Protein AF-A0A914CUS7-F1 (afdb_monomer_lite)

Organism: NCBI:txid290746

Radius of gyration: 18.34 Å; chains: 1; bounding box: 55×35×46 Å

Foldseek 3Di:
DDFAKDWDWDDDPNKIKIKIWGDDDPVDDDDPVADYKTWHIWMWIWDADPPDPPDIDIDIDTDIGRDDPDDPVVVVVVVVVVVVVVVVVVVVVVVVVVVVVVVVVVVVVVD

Sequence (111 aa):
RDFVVSRLKREINGKRYCIARSIEIPELPETKERVRGIVHLGAGRFVPHSTKENTTCIDLILCMDLKGMLPKTIVNTVMARLMEKDYEQQLRYFERVRDQKLGKEDANNGA

pLDDT: mean 90.63, std 9.61, range [45.22, 98.19]

Structure (mmCIF, N/CA/C/O backbone):
data_AF-A0A914CUS7-F1
#
_entry.id   AF-A0A914CUS7-F1
#
loop_
_atom_site.group_PDB
_atom_site.id
_atom_site.type_symbol
_atom_site.label_atom_id
_atom_site.label_alt_id
_atom_site.label_comp_id
_atom_site.label_asym_id
_atom_site.label_entity_id
_atom_site.label_seq_id
_atom_site.pdbx_PDB_ins_code
_atom_site.Cartn_x
_atom_site.Cartn_y
_atom_site.Cartn_z
_atom_site.occupancy
_atom_site.B_iso_or_equiv
_atom_site.auth_seq_id
_atom_site.auth_comp_id
_atom_site.auth_asym_id
_atom_site.auth_atom_id
_atom_site.pdbx_PDB_model_num
ATOM 1 N N . ARG A 1 1 ? 7.785 5.429 -12.243 1.00 88.56 1 ARG A N 1
ATOM 2 C CA . ARG A 1 1 ? 7.243 4.056 -12.285 1.00 88.56 1 ARG A CA 1
ATOM 3 C C . ARG A 1 1 ? 5.754 4.172 -12.518 1.00 88.56 1 ARG A C 1
ATOM 5 O O . ARG A 1 1 ? 5.162 5.107 -11.985 1.00 88.56 1 ARG A O 1
ATOM 12 N N . ASP A 1 2 ? 5.182 3.289 -13.313 1.00 93.44 2 ASP A N 1
ATOM 13 C CA . ASP A 1 2 ? 3.745 3.039 -13.367 1.00 93.44 2 ASP A CA 1
ATOM 14 C C . ASP A 1 2 ? 3.461 1.621 -12.848 1.00 93.44 2 ASP A C 1
ATOM 16 O O . ASP A 1 2 ? 4.366 0.794 -12.722 1.00 93.44 2 ASP A O 1
ATOM 20 N N . PHE A 1 3 ? 2.211 1.367 -12.474 1.00 94.88 3 PHE A N 1
ATOM 21 C CA . PHE A 1 3 ? 1.763 0.074 -11.973 1.00 94.88 3 PHE A CA 1
ATOM 22 C C . PHE A 1 3 ? 0.384 -0.207 -12.546 1.00 94.88 3 PHE A C 1
ATOM 24 O O . PHE A 1 3 ? -0.488 0.660 -12.522 1.00 94.88 3 PHE A O 1
ATOM 31 N N . VAL A 1 4 ? 0.177 -1.439 -12.991 1.00 96.75 4 VAL A N 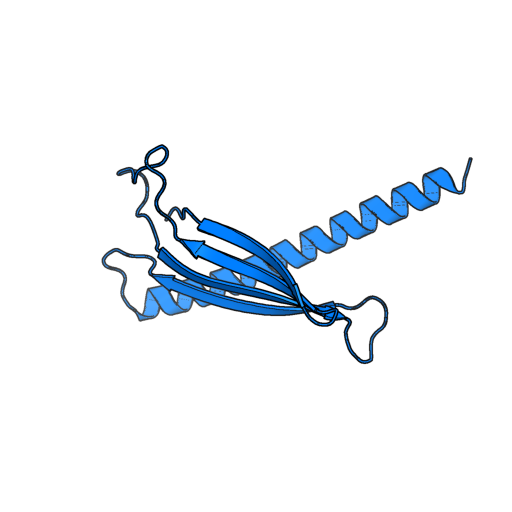1
ATOM 32 C CA . VAL A 1 4 ? -1.135 -1.945 -13.384 1.00 96.75 4 VAL A CA 1
ATOM 33 C C . VAL A 1 4 ? -1.494 -3.038 -12.401 1.00 96.75 4 VAL A C 1
ATOM 35 O O . VAL A 1 4 ? -0.747 -4.004 -12.249 1.00 96.75 4 VAL A O 1
ATOM 38 N N . VAL A 1 5 ? -2.578 -2.833 -11.653 1.00 97.19 5 VAL A N 1
ATOM 39 C CA . VAL A 1 5 ? -2.970 -3.705 -10.544 1.00 97.19 5 VAL A CA 1
ATOM 40 C C . VAL A 1 5 ? -4.457 -4.010 -10.594 1.00 97.19 5 VAL A C 1
ATOM 42 O O . VAL A 1 5 ? -5.276 -3.114 -10.789 1.00 97.19 5 VAL A O 1
ATOM 45 N N . SER A 1 6 ? -4.805 -5.267 -10.339 1.00 97.44 6 SER A N 1
ATOM 46 C CA . SER A 1 6 ? -6.165 -5.631 -9.955 1.00 97.44 6 SER A CA 1
ATOM 47 C C . SER A 1 6 ? -6.324 -5.446 -8.454 1.00 97.44 6 SER A C 1
ATOM 49 O O . SER A 1 6 ? -5.365 -5.633 -7.697 1.00 97.44 6 SER A O 1
ATOM 51 N N . ARG A 1 7 ? -7.531 -5.083 -8.015 1.00 97.19 7 ARG A N 1
ATOM 52 C CA . ARG A 1 7 ? -7.879 -4.968 -6.598 1.00 97.19 7 ARG A CA 1
ATOM 53 C C . ARG A 1 7 ? -9.125 -5.783 -6.295 1.00 97.19 7 ARG A C 1
ATOM 55 O O . ARG A 1 7 ? -10.146 -5.625 -6.955 1.00 97.19 7 ARG A O 1
ATOM 62 N N . LEU A 1 8 ? -9.061 -6.584 -5.241 1.00 97.50 8 LEU A N 1
ATOM 63 C CA . LEU A 1 8 ? -10.192 -7.302 -4.675 1.00 97.50 8 LEU A CA 1
ATOM 64 C C . LEU A 1 8 ? -10.544 -6.686 -3.324 1.00 97.50 8 LEU A C 1
ATOM 66 O O . LEU A 1 8 ? -9.720 -6.667 -2.410 1.00 97.50 8 LEU A O 1
ATOM 70 N N . LYS A 1 9 ? -11.785 -6.224 -3.186 1.00 97.50 9 LYS A N 1
ATOM 71 C CA . LYS A 1 9 ? -12.351 -5.834 -1.893 1.00 97.50 9 LYS A CA 1
ATOM 72 C C . LYS A 1 9 ? -13.196 -6.983 -1.370 1.00 97.50 9 LYS A C 1
ATOM 74 O O . LYS A 1 9 ? -14.023 -7.512 -2.108 1.00 97.50 9 LYS A O 1
ATOM 79 N N . ARG A 1 10 ? -12.992 -7.375 -0.118 1.00 96.56 10 ARG A N 1
ATOM 80 C CA . ARG A 1 10 ? -13.742 -8.475 0.494 1.00 96.56 10 ARG A CA 1
ATOM 81 C C . ARG A 1 10 ? -13.955 -8.231 1.976 1.00 96.56 10 ARG A C 1
ATOM 83 O O . ARG A 1 10 ? -13.077 -7.696 2.645 1.00 96.56 10 ARG A O 1
ATOM 90 N N . GLU A 1 11 ? -15.100 -8.658 2.485 1.00 96.62 11 GLU A N 1
ATOM 91 C CA . GLU A 1 11 ? -15.361 -8.730 3.918 1.00 96.62 11 GLU A CA 1
ATOM 92 C C . GLU A 1 11 ? -15.276 -10.189 4.381 1.00 96.62 11 GLU A C 1
ATOM 94 O O . GLU A 1 11 ? -15.793 -11.088 3.716 1.00 96.62 11 GLU A O 1
ATOM 99 N N . ILE A 1 12 ? -14.560 -10.435 5.478 1.00 95.06 12 ILE A N 1
ATOM 100 C CA . ILE A 1 12 ? -14.380 -11.761 6.078 1.00 95.06 12 ILE A CA 1
ATOM 101 C C . ILE A 1 12 ? -14.508 -11.596 7.591 1.00 95.06 12 ILE A C 1
ATOM 103 O O . ILE A 1 12 ? -13.718 -10.872 8.196 1.00 95.06 12 ILE A O 1
ATOM 107 N N . ASN A 1 13 ? -15.490 -12.262 8.205 1.00 93.62 13 ASN A N 1
ATOM 108 C CA . ASN A 1 13 ? -15.748 -12.209 9.651 1.00 93.62 13 ASN A CA 1
ATOM 109 C C . ASN A 1 13 ? -15.855 -10.765 10.192 1.00 93.62 13 ASN A C 1
ATOM 111 O O . ASN A 1 13 ? -15.212 -10.423 11.183 1.00 93.62 13 ASN A O 1
ATOM 115 N N . GLY A 1 14 ? -16.587 -9.894 9.485 1.00 89.62 14 GLY A N 1
ATOM 116 C CA . GLY A 1 14 ? -16.763 -8.478 9.844 1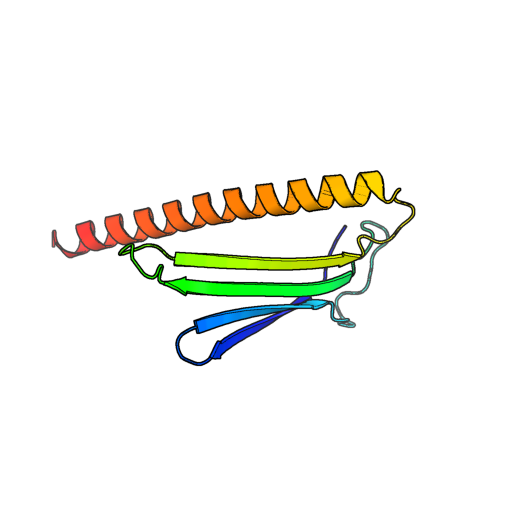.00 89.62 14 GLY A CA 1
ATOM 117 C C . GLY A 1 14 ? -15.523 -7.595 9.651 1.00 89.62 14 GLY A C 1
ATOM 118 O O . GLY A 1 14 ? -15.543 -6.414 9.992 1.00 89.62 14 GLY A O 1
ATOM 119 N N . LYS A 1 15 ? -14.427 -8.138 9.106 1.00 93.25 15 LYS A N 1
ATOM 120 C CA . LYS A 1 15 ? -13.199 -7.396 8.791 1.00 93.25 15 LYS A CA 1
ATOM 121 C C . LYS A 1 15 ? -13.138 -7.125 7.299 1.00 93.25 15 LYS A C 1
ATOM 123 O O . LYS A 1 15 ? -13.368 -8.029 6.493 1.00 93.25 15 LYS A O 1
ATOM 128 N N . ARG A 1 16 ? -12.791 -5.897 6.919 1.00 96.94 16 ARG A N 1
ATOM 129 C CA . ARG A 1 16 ? -12.714 -5.501 5.510 1.00 96.94 16 ARG A CA 1
ATOM 130 C C . ARG A 1 16 ? -11.282 -5.566 5.016 1.00 96.94 16 ARG A C 1
ATOM 132 O O . ARG A 1 16 ? -10.359 -5.100 5.678 1.00 96.94 16 ARG A O 1
ATOM 139 N N . TYR A 1 17 ? -11.117 -6.122 3.828 1.00 97.31 17 TYR A N 1
ATOM 140 C CA . TYR A 1 17 ? -9.839 -6.315 3.171 1.00 97.31 17 TYR A CA 1
ATOM 141 C C . TYR A 1 17 ? -9.870 -5.680 1.786 1.00 97.31 17 TYR A C 1
ATOM 143 O O . TYR A 1 17 ? -10.868 -5.766 1.069 1.00 97.31 17 TYR A O 1
ATOM 151 N N . CYS A 1 18 ? -8.753 -5.080 1.396 1.00 97.19 18 CYS A N 1
ATOM 152 C CA . CYS A 1 18 ? -8.468 -4.672 0.029 1.00 97.19 18 CYS A CA 1
ATOM 153 C C . CYS A 1 18 ? -7.130 -5.290 -0.359 1.00 97.19 18 CYS A C 1
ATOM 155 O O . CYS A 1 18 ? -6.102 -4.908 0.191 1.00 97.19 18 CYS A O 1
ATOM 157 N N . ILE A 1 19 ? -7.140 -6.261 -1.263 1.00 97.56 19 ILE A N 1
ATOM 158 C CA . ILE A 1 19 ? -5.935 -6.941 -1.740 1.00 97.56 19 ILE A CA 1
ATOM 159 C C . ILE A 1 19 ? -5.661 -6.482 -3.164 1.00 97.56 19 ILE A C 1
ATOM 161 O O . ILE A 1 19 ? -6.589 -6.336 -3.954 1.00 97.56 19 ILE A O 1
ATOM 165 N N . ALA A 1 20 ? -4.400 -6.259 -3.495 1.00 97.69 20 ALA A N 1
ATOM 166 C CA . ALA A 1 20 ? -3.950 -5.813 -4.796 1.00 97.69 20 ALA A CA 1
ATOM 167 C C . ALA A 1 20 ? -2.778 -6.665 -5.282 1.00 97.69 20 ALA A C 1
ATOM 169 O O . ALA A 1 20 ? -1.902 -7.044 -4.503 1.00 97.69 20 ALA A O 1
ATOM 170 N N . ARG A 1 21 ? -2.743 -6.929 -6.585 1.00 98.19 21 ARG A N 1
ATOM 171 C CA . ARG A 1 21 ? -1.613 -7.579 -7.253 1.00 98.19 21 ARG A CA 1
ATOM 172 C C . ARG A 1 21 ? -1.494 -7.048 -8.670 1.00 98.19 21 ARG A C 1
ATOM 174 O O . ARG A 1 21 ? -2.507 -6.721 -9.292 1.00 98.19 21 ARG A O 1
ATOM 181 N N . SER A 1 22 ? -0.268 -6.962 -9.171 1.00 98.06 22 SER A N 1
ATOM 182 C CA . SER A 1 22 ? -0.043 -6.622 -10.567 1.00 98.06 22 SER A CA 1
ATOM 183 C C . SER A 1 22 ? -0.638 -7.660 -11.503 1.00 98.06 22 SER A C 1
ATOM 185 O O . SER A 1 22 ? -0.546 -8.863 -11.256 1.00 98.06 22 SER A O 1
ATOM 187 N N . ILE A 1 23 ? -1.252 -7.156 -12.565 1.00 97.25 23 ILE A N 1
ATOM 188 C CA . ILE A 1 23 ? -1.798 -7.947 -13.661 1.00 97.25 23 ILE A CA 1
ATOM 189 C C . ILE A 1 23 ? -1.282 -7.380 -14.977 1.00 97.25 23 ILE A C 1
ATOM 191 O O . ILE A 1 23 ? -0.874 -6.218 -15.046 1.00 97.25 23 ILE A O 1
ATOM 195 N N . GLU A 1 24 ? -1.354 -8.198 -16.012 1.00 95.50 24 GLU A N 1
ATOM 196 C CA . GLU A 1 24 ? -1.132 -7.781 -17.388 1.00 95.50 24 GLU A CA 1
ATOM 197 C C . GLU A 1 24 ? -2.490 -7.636 -18.070 1.00 95.50 24 GLU A C 1
ATOM 199 O O . GLU A 1 24 ? -3.362 -8.493 -17.921 1.00 95.50 24 GLU A O 1
ATOM 204 N N . ILE A 1 25 ? -2.672 -6.532 -18.789 1.00 95.00 25 ILE A N 1
ATOM 205 C CA . ILE A 1 25 ? -3.836 -6.290 -19.644 1.00 95.00 25 ILE A CA 1
ATOM 206 C C . ILE A 1 25 ? -3.314 -5.867 -21.023 1.00 95.00 25 ILE A C 1
ATOM 208 O O . ILE A 1 25 ? -2.542 -4.905 -21.092 1.00 95.00 25 ILE A O 1
ATOM 212 N N . PRO A 1 26 ? -3.667 -6.580 -22.110 1.00 94.00 26 PRO A N 1
ATOM 213 C CA . PRO A 1 26 ? -3.148 -6.295 -23.450 1.00 94.00 26 PRO A CA 1
ATOM 214 C C . PRO A 1 26 ? -3.388 -4.857 -23.924 1.00 94.00 26 PRO A C 1
ATOM 216 O O . PRO A 1 26 ? -2.580 -4.308 -24.665 1.00 94.00 26 PRO A O 1
ATOM 219 N N . GLU A 1 27 ? -4.472 -4.232 -23.469 1.00 95.50 27 GLU A N 1
ATOM 220 C CA . GLU A 1 27 ? -4.873 -2.869 -23.822 1.00 95.50 27 GLU A CA 1
ATOM 221 C C . GLU A 1 27 ? -4.012 -1.792 -23.143 1.00 95.50 27 GLU A C 1
ATOM 223 O O . GLU A 1 27 ? -4.071 -0.625 -23.529 1.00 95.50 27 GLU A O 1
ATOM 228 N N . LEU A 1 28 ? -3.209 -2.161 -22.137 1.00 93.75 28 LEU A N 1
ATOM 229 C CA . LEU A 1 28 ? -2.329 -1.240 -21.416 1.00 93.75 28 LEU A CA 1
ATOM 230 C C . LEU A 1 28 ? -0.904 -1.811 -21.272 1.00 93.75 28 LEU A C 1
ATOM 232 O O . LEU A 1 28 ? -0.444 -2.111 -20.155 1.00 93.75 28 LEU A O 1
ATOM 236 N N . PRO A 1 29 ? -0.180 -1.955 -22.398 1.00 94.00 29 PRO A N 1
ATOM 237 C CA . PRO A 1 29 ? 1.186 -2.458 -22.395 1.00 94.00 29 PRO A CA 1
ATOM 238 C C . PRO A 1 29 ? 2.142 -1.479 -21.697 1.00 94.00 29 PRO A C 1
ATOM 240 O O . PRO A 1 29 ? 1.789 -0.353 -21.335 1.00 94.00 29 PRO A O 1
ATOM 243 N N . GLU A 1 30 ? 3.373 -1.920 -21.463 1.00 93.88 30 GLU A N 1
ATOM 244 C CA . GLU A 1 30 ? 4.435 -1.050 -20.955 1.00 93.88 30 GLU A CA 1
ATOM 245 C C . GLU A 1 30 ? 4.846 -0.015 -22.014 1.00 93.88 30 GLU A C 1
ATOM 247 O O . GLU A 1 30 ? 4.905 -0.321 -23.206 1.00 93.88 30 GLU A O 1
ATOM 252 N N . THR A 1 31 ? 5.171 1.207 -21.584 1.00 91.75 31 THR A N 1
ATOM 253 C CA . THR A 1 31 ? 5.711 2.255 -22.464 1.00 91.75 31 THR A CA 1
ATOM 254 C C . THR A 1 31 ? 7.124 2.635 -22.037 1.00 91.75 31 THR A C 1
ATOM 256 O O . THR A 1 31 ? 7.536 2.428 -20.898 1.00 91.75 31 THR A O 1
ATOM 259 N N . LYS A 1 32 ? 7.902 3.233 -22.947 1.00 90.38 32 LYS A N 1
ATOM 260 C CA . LYS A 1 32 ? 9.267 3.697 -22.630 1.00 90.38 32 LYS A CA 1
ATOM 261 C C . LYS A 1 32 ? 9.295 4.902 -21.681 1.00 90.38 32 LYS A C 1
ATOM 263 O O . LYS A 1 32 ? 10.345 5.224 -21.135 1.00 90.38 32 LYS A O 1
ATOM 268 N N . GLU A 1 33 ? 8.162 5.571 -21.486 1.00 92.50 33 GLU A N 1
ATOM 269 C CA . GLU A 1 33 ? 8.039 6.778 -20.660 1.00 92.50 33 GLU A CA 1
ATOM 270 C C . GLU A 1 33 ? 8.216 6.474 -19.171 1.00 92.50 33 GLU A C 1
ATOM 272 O O . GLU A 1 33 ? 8.686 7.318 -18.401 1.00 92.50 33 GLU A O 1
ATOM 277 N N . ARG A 1 34 ? 7.809 5.275 -18.737 1.00 91.25 34 ARG A N 1
ATOM 278 C CA . ARG A 1 34 ? 7.854 4.857 -17.336 1.00 91.25 34 ARG A CA 1
ATOM 279 C C . ARG A 1 34 ? 8.201 3.378 -17.236 1.00 91.25 34 ARG A C 1
ATOM 281 O O . ARG A 1 34 ? 7.600 2.540 -17.882 1.00 91.25 34 ARG A O 1
ATOM 288 N N . VAL A 1 35 ? 9.133 3.061 -16.339 1.00 93.06 35 VAL A N 1
ATOM 289 C CA . VAL A 1 35 ? 9.402 1.671 -15.949 1.00 93.06 35 VAL A CA 1
ATOM 290 C C . VAL A 1 35 ? 8.185 1.108 -15.204 1.00 93.06 35 VAL A C 1
ATOM 292 O O . VAL A 1 35 ? 7.818 1.664 -14.157 1.00 93.06 35 VAL A O 1
ATOM 295 N N . ARG A 1 36 ? 7.623 0.003 -15.706 1.00 95.62 36 ARG A N 1
ATOM 296 C CA . ARG A 1 36 ? 6.540 -0.754 -15.069 1.00 95.62 36 ARG A CA 1
ATOM 297 C C . ARG A 1 36 ? 7.055 -1.488 -13.843 1.00 95.62 36 ARG A C 1
ATOM 299 O O . ARG A 1 36 ? 7.917 -2.357 -13.929 1.00 95.62 36 ARG A O 1
ATOM 306 N N . GLY A 1 37 ? 6.547 -1.105 -12.678 1.00 94.94 37 GLY A N 1
ATOM 307 C CA . GLY A 1 37 ? 6.792 -1.831 -11.439 1.00 94.94 37 GLY A CA 1
ATOM 308 C C . GLY A 1 37 ? 5.812 -2.991 -11.271 1.00 94.94 37 GLY A C 1
ATOM 309 O O . GLY A 1 37 ? 4.711 -2.983 -11.826 1.00 94.94 37 GLY A O 1
ATOM 310 N N . ILE A 1 38 ? 6.194 -3.967 -10.452 1.00 96.94 38 ILE A N 1
ATOM 311 C CA . ILE A 1 38 ? 5.353 -5.109 -10.093 1.00 96.94 38 ILE A CA 1
ATOM 312 C C . ILE A 1 38 ? 4.946 -4.977 -8.629 1.00 96.94 38 ILE A C 1
ATOM 314 O O . ILE A 1 38 ? 5.790 -4.909 -7.742 1.00 96.94 38 ILE A O 1
ATOM 318 N N . VAL A 1 39 ? 3.645 -4.991 -8.360 1.00 97.38 39 VAL A N 1
ATOM 319 C CA . VAL A 1 39 ? 3.097 -5.187 -7.016 1.00 97.38 39 VAL A CA 1
ATOM 320 C C . VAL A 1 39 ? 2.867 -6.679 -6.826 1.00 97.38 39 VAL A C 1
ATOM 322 O O . VAL A 1 39 ? 1.887 -7.234 -7.324 1.00 97.38 39 VAL A O 1
ATOM 325 N N . HIS A 1 40 ? 3.774 -7.346 -6.116 1.00 97.56 40 HIS A N 1
ATOM 326 C CA . HIS A 1 40 ? 3.614 -8.764 -5.789 1.00 97.56 40 HIS A CA 1
ATOM 327 C C . HIS A 1 40 ? 2.449 -8.973 -4.822 1.00 97.56 40 HIS A C 1
ATOM 329 O O . HIS A 1 40 ? 1.658 -9.900 -4.996 1.00 97.56 40 HIS A O 1
ATOM 335 N N . LEU A 1 41 ? 2.328 -8.081 -3.836 1.00 97.25 41 LEU A N 1
ATOM 336 C CA . LEU A 1 41 ? 1.222 -8.046 -2.891 1.00 97.25 41 LEU A CA 1
ATOM 337 C C . LEU A 1 41 ? 1.054 -6.628 -2.346 1.00 97.25 41 LEU A C 1
ATOM 339 O O . LEU A 1 41 ? 1.956 -6.090 -1.713 1.00 97.25 41 LEU A O 1
ATOM 343 N N . GLY A 1 42 ? -0.116 -6.042 -2.551 1.00 96.50 42 GLY A N 1
ATOM 344 C CA . GLY A 1 42 ? -0.621 -4.946 -1.735 1.00 96.50 42 GLY A CA 1
ATOM 345 C C . GLY A 1 42 ? -1.782 -5.471 -0.904 1.00 96.50 42 GLY A C 1
ATOM 346 O O . GLY A 1 42 ? -2.627 -6.193 -1.427 1.00 96.50 42 GLY A O 1
ATOM 347 N N . ALA A 1 43 ? -1.847 -5.145 0.376 1.00 96.31 43 ALA A N 1
ATOM 348 C CA . ALA A 1 43 ? -2.981 -5.518 1.207 1.00 96.31 43 ALA A CA 1
ATOM 349 C C . ALA A 1 43 ? -3.278 -4.431 2.233 1.00 96.31 43 ALA A C 1
ATOM 351 O O . ALA A 1 43 ? -2.373 -3.930 2.889 1.00 96.31 43 ALA A O 1
ATOM 352 N N . GLY A 1 44 ? -4.555 -4.099 2.378 1.00 95.94 44 GLY A N 1
ATOM 353 C CA . GLY A 1 44 ? -5.078 -3.287 3.465 1.00 95.94 44 GLY A CA 1
ATOM 354 C C . GLY A 1 44 ? -6.111 -4.077 4.251 1.00 95.94 44 GLY A C 1
ATOM 355 O O . GLY A 1 44 ? -7.053 -4.603 3.652 1.00 95.94 44 GLY A O 1
ATOM 356 N N . ARG A 1 45 ? -5.950 -4.157 5.571 1.00 96.12 45 ARG A N 1
ATOM 357 C CA . ARG A 1 45 ? -6.958 -4.678 6.501 1.00 96.12 45 ARG A CA 1
ATOM 358 C C . ARG A 1 45 ? -7.514 -3.518 7.314 1.00 96.12 45 ARG A C 1
ATOM 360 O O . ARG A 1 45 ? -6.753 -2.792 7.935 1.00 96.12 45 ARG A O 1
ATOM 367 N N . PHE A 1 46 ? -8.833 -3.379 7.321 1.00 95.12 46 PHE A N 1
ATOM 368 C CA . PHE A 1 46 ? -9.552 -2.294 7.979 1.00 95.12 46 PHE A CA 1
ATOM 369 C C . PHE A 1 46 ? -10.471 -2.897 9.035 1.00 95.12 46 PHE A C 1
ATOM 371 O O . PHE A 1 46 ? -11.354 -3.701 8.711 1.00 95.12 46 PHE A O 1
ATOM 378 N N . VAL A 1 47 ? -10.252 -2.528 10.294 1.00 95.25 47 VAL A N 1
ATOM 379 C CA . VAL A 1 47 ? -11.033 -3.018 11.436 1.00 95.25 47 VAL A CA 1
ATOM 380 C C . VAL A 1 47 ? -11.331 -1.878 12.409 1.00 95.25 47 VAL A C 1
ATOM 382 O O . VAL A 1 47 ? -10.489 -0.996 12.568 1.00 95.25 47 VAL A O 1
ATOM 385 N N . PRO A 1 48 ? -12.492 -1.867 13.083 1.00 93.88 48 PRO A N 1
ATOM 386 C CA . PRO A 1 48 ? -12.734 -0.930 14.176 1.00 93.88 48 PRO A CA 1
ATOM 387 C C . PRO A 1 48 ? -11.670 -1.073 15.271 1.00 93.88 48 PRO A C 1
ATOM 389 O O . PRO A 1 48 ? -11.199 -2.179 15.548 1.00 93.88 48 PRO A O 1
ATOM 392 N N . HIS A 1 49 ? -11.291 0.038 15.896 1.00 94.00 49 HIS A N 1
ATOM 393 C CA . HIS A 1 49 ? -10.405 0.012 17.053 1.00 94.00 49 HIS A CA 1
ATOM 394 C C . HIS A 1 49 ? -11.130 -0.648 18.232 1.00 94.00 49 HIS A C 1
ATOM 396 O O . HIS A 1 49 ? -12.279 -0.323 18.518 1.00 94.00 49 HIS A O 1
ATOM 402 N N . SER A 1 50 ? -10.459 -1.555 18.943 1.00 91.12 50 SER A N 1
ATOM 403 C CA . SER A 1 50 ? -11.088 -2.368 19.997 1.00 91.12 50 SER A CA 1
ATOM 404 C C . SER A 1 50 ? -11.626 -1.553 21.176 1.00 91.12 50 SER A C 1
ATOM 406 O O . SER A 1 50 ? -12.590 -1.962 21.811 1.00 91.12 50 SER A O 1
ATOM 408 N N . THR A 1 51 ? -10.994 -0.417 21.476 1.00 94.06 51 THR A N 1
ATOM 409 C CA . THR A 1 51 ? -11.326 0.423 22.641 1.00 94.06 51 THR A CA 1
ATOM 410 C C . THR A 1 51 ? -11.702 1.868 22.319 1.00 94.06 51 THR A C 1
ATOM 412 O O . THR A 1 51 ? -12.101 2.595 23.222 1.00 94.06 51 THR A O 1
ATOM 415 N N . LYS A 1 52 ? -11.548 2.321 21.068 1.00 93.44 52 LYS A N 1
ATOM 416 C CA . LYS A 1 52 ? -11.772 3.724 20.693 1.00 93.44 52 LYS A CA 1
ATOM 417 C C . LYS A 1 52 ? -12.925 3.791 19.714 1.00 93.44 52 LYS A C 1
ATOM 419 O O . LYS A 1 52 ? -12.817 3.298 18.591 1.00 93.44 52 LYS A O 1
ATOM 424 N N . GLU A 1 53 ? -14.012 4.412 20.145 1.00 90.69 53 GLU A N 1
ATOM 425 C CA . GLU A 1 53 ? -15.150 4.674 19.276 1.00 90.69 53 GLU A CA 1
ATOM 426 C C . GLU A 1 53 ? -14.730 5.565 18.097 1.00 90.69 53 GLU A C 1
ATOM 428 O O . GLU A 1 53 ? -13.768 6.335 18.187 1.00 90.69 53 GLU A O 1
ATOM 433 N N . ASN A 1 54 ? -15.407 5.412 16.958 1.00 87.31 54 ASN A N 1
ATOM 434 C CA . ASN A 1 54 ? -15.153 6.183 15.735 1.00 87.31 54 ASN A CA 1
ATOM 435 C C . ASN A 1 54 ? -13.702 6.127 15.220 1.00 87.31 54 ASN A C 1
ATOM 437 O O . ASN A 1 54 ? -13.281 6.969 14.430 1.00 87.31 54 ASN A O 1
ATOM 441 N N . THR A 1 55 ? -12.934 5.113 15.627 1.00 91.44 55 THR A N 1
ATOM 442 C CA . THR A 1 55 ? -11.548 4.909 15.197 1.00 91.44 55 THR A CA 1
ATOM 443 C C . THR A 1 55 ? -11.433 3.604 14.417 1.00 91.44 55 THR A C 1
ATOM 445 O O . THR A 1 55 ? -11.985 2.578 14.807 1.00 91.44 55 THR A O 1
ATOM 448 N N . THR A 1 56 ? -10.692 3.626 13.310 1.00 91.75 56 THR A N 1
ATOM 449 C CA . THR A 1 56 ? -10.377 2.433 12.508 1.00 91.75 56 THR A CA 1
ATOM 450 C C . THR A 1 56 ? -8.880 2.153 12.580 1.00 91.75 56 THR A C 1
ATOM 452 O O . THR A 1 56 ? -8.069 3.045 12.346 1.00 91.75 56 THR A O 1
ATOM 455 N N . CYS A 1 57 ? -8.509 0.910 12.874 1.00 93.19 57 CYS A N 1
ATOM 456 C CA . CYS A 1 57 ? -7.155 0.403 12.691 1.00 93.19 57 CYS A CA 1
ATOM 457 C C . CYS A 1 57 ? -6.985 -0.069 11.246 1.00 93.19 57 CYS A C 1
ATOM 459 O O . CYS A 1 57 ? -7.820 -0.817 10.722 1.00 93.19 57 CYS A O 1
ATOM 461 N N . ILE A 1 58 ? -5.896 0.366 10.616 1.00 92.88 58 ILE A N 1
ATOM 462 C CA . ILE A 1 58 ? -5.560 0.008 9.241 1.00 92.88 58 ILE A CA 1
ATOM 463 C C . ILE A 1 58 ? -4.184 -0.653 9.239 1.00 92.88 58 ILE A C 1
ATOM 465 O O . ILE A 1 58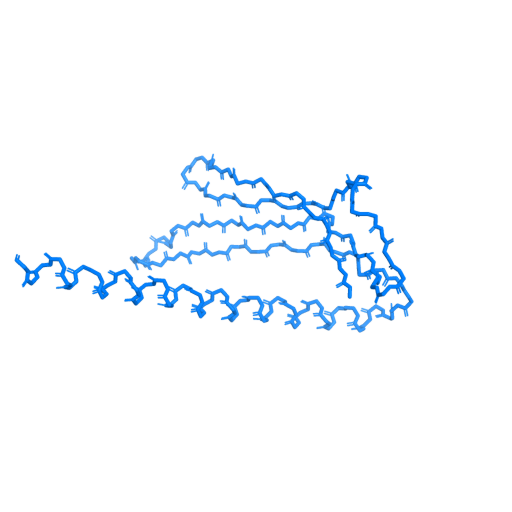 ? -3.191 -0.005 9.559 1.00 92.88 58 ILE A O 1
ATOM 469 N N . ASP A 1 59 ? -4.127 -1.925 8.851 1.00 93.50 59 ASP A N 1
ATOM 470 C CA . ASP A 1 59 ? -2.865 -2.615 8.585 1.00 93.50 59 ASP A CA 1
ATOM 471 C C . ASP A 1 59 ? -2.587 -2.575 7.084 1.00 93.50 59 ASP A C 1
ATOM 473 O O . ASP A 1 59 ? -3.409 -3.045 6.293 1.00 93.50 59 ASP A O 1
ATOM 477 N N . LEU A 1 60 ? -1.433 -2.035 6.692 1.00 93.50 60 LEU A N 1
ATOM 478 C CA . LEU A 1 60 ? -1.007 -1.944 5.297 1.00 93.50 60 LEU A CA 1
ATOM 479 C C . LEU A 1 60 ? 0.244 -2.790 5.064 1.00 93.50 60 LEU A C 1
ATOM 481 O O . LEU A 1 60 ? 1.247 -2.651 5.760 1.00 93.50 60 LEU A O 1
ATOM 485 N N . ILE A 1 61 ? 0.188 -3.650 4.051 1.00 94.69 61 ILE A N 1
ATOM 486 C CA . ILE A 1 61 ? 1.307 -4.461 3.572 1.00 94.69 61 ILE A CA 1
ATOM 487 C C . ILE A 1 61 ? 1.554 -4.101 2.116 1.00 94.69 61 ILE A C 1
ATOM 489 O O . ILE A 1 61 ? 0.625 -4.083 1.305 1.00 94.69 61 ILE A O 1
ATOM 493 N N . LEU A 1 62 ? 2.818 -3.858 1.778 1.00 94.81 62 LEU A N 1
ATOM 494 C CA . LEU A 1 62 ? 3.219 -3.541 0.420 1.00 94.81 62 LEU A CA 1
ATOM 495 C C . LEU A 1 62 ? 4.525 -4.251 0.061 1.00 94.81 62 LEU A C 1
ATOM 497 O O . LEU A 1 62 ? 5.580 -3.987 0.629 1.00 94.81 62 LEU A O 1
ATOM 501 N N . CYS A 1 63 ? 4.439 -5.156 -0.907 1.00 95.12 63 CYS A N 1
ATOM 502 C CA . CYS A 1 63 ? 5.552 -5.884 -1.494 1.00 95.12 63 CYS A CA 1
ATOM 503 C C . CYS A 1 63 ? 5.609 -5.550 -2.984 1.00 95.12 63 CYS A C 1
ATOM 505 O O . CYS A 1 63 ? 4.721 -5.934 -3.754 1.00 95.12 63 CYS A O 1
ATOM 507 N N . MET A 1 64 ? 6.637 -4.799 -3.377 1.00 94.25 64 MET A N 1
ATOM 508 C CA . MET A 1 64 ? 6.792 -4.299 -4.739 1.00 94.25 64 MET A CA 1
ATOM 509 C C . MET A 1 64 ? 8.217 -4.479 -5.246 1.00 94.25 64 MET A C 1
ATOM 511 O O . MET A 1 64 ? 9.180 -4.297 -4.505 1.00 94.25 64 MET A O 1
ATOM 515 N N . ASP A 1 65 ? 8.323 -4.746 -6.539 1.00 93.50 65 ASP A N 1
ATOM 516 C CA . ASP A 1 65 ? 9.538 -4.619 -7.326 1.00 93.50 65 ASP A CA 1
ATOM 517 C C . ASP A 1 65 ? 9.414 -3.356 -8.192 1.00 93.50 65 ASP A C 1
ATOM 519 O O . ASP A 1 65 ? 8.591 -3.278 -9.105 1.00 93.50 65 ASP A O 1
ATOM 523 N N . LEU A 1 66 ? 10.218 -2.334 -7.886 1.00 92.69 66 LEU A N 1
ATOM 524 C CA . LEU A 1 66 ? 10.223 -1.067 -8.629 1.00 92.69 66 LEU A CA 1
ATOM 525 C C . LEU A 1 66 ? 10.925 -1.160 -9.991 1.00 92.69 66 LEU A C 1
ATOM 527 O O . LEU A 1 66 ? 10.907 -0.164 -10.731 1.00 92.69 66 LEU A O 1
ATOM 531 N N . LYS A 1 67 ? 11.550 -2.311 -10.281 1.00 91.00 67 LYS A N 1
ATOM 532 C CA . LYS A 1 67 ? 12.357 -2.616 -11.463 1.00 91.00 67 LYS A CA 1
ATOM 533 C C . LYS A 1 67 ? 13.496 -1.616 -11.725 1.00 91.00 67 LYS A C 1
ATOM 535 O O . LYS A 1 67 ? 13.668 -0.577 -11.070 1.00 91.00 67 LYS A O 1
ATOM 540 N N . GLY A 1 68 ? 14.288 -1.948 -12.742 1.00 87.00 68 GLY A N 1
ATOM 541 C CA . GLY A 1 68 ? 15.435 -1.167 -13.195 1.00 87.00 68 GLY A CA 1
ATOM 542 C C . GLY A 1 68 ? 16.668 -1.318 -12.303 1.00 87.00 68 GLY A C 1
ATOM 543 O O . GLY A 1 68 ? 16.687 -2.078 -11.339 1.00 87.00 68 GLY A O 1
ATOM 544 N N . MET A 1 69 ? 17.716 -0.565 -12.633 1.00 86.19 69 MET A N 1
ATOM 545 C CA . MET A 1 69 ? 19.003 -0.604 -11.933 1.00 86.19 69 MET A CA 1
ATOM 546 C C . MET A 1 69 ? 19.025 0.357 -10.737 1.00 86.19 69 MET A C 1
ATOM 548 O O . MET A 1 69 ? 19.770 1.335 -10.723 1.00 86.19 69 MET A O 1
ATOM 552 N N . LEU A 1 70 ? 18.169 0.117 -9.741 1.00 87.06 70 LEU A N 1
ATOM 553 C CA . LEU A 1 70 ? 18.197 0.881 -8.494 1.00 87.06 70 LEU A CA 1
ATOM 554 C C . LEU A 1 70 ? 18.994 0.145 -7.408 1.00 87.06 70 LEU A C 1
ATOM 556 O O . LEU A 1 70 ? 18.683 -1.008 -7.106 1.00 87.06 70 LEU A O 1
ATOM 560 N N . PRO A 1 71 ? 19.952 0.812 -6.740 1.00 92.19 71 PRO A N 1
ATOM 561 C CA . PRO A 1 71 ? 20.573 0.283 -5.533 1.00 92.19 71 PRO A CA 1
ATOM 562 C C . PRO A 1 71 ? 19.535 -0.043 -4.453 1.00 92.19 71 PRO A C 1
ATOM 564 O O . PRO A 1 71 ? 18.631 0.751 -4.176 1.00 92.19 71 PRO A O 1
ATOM 567 N N . LYS A 1 72 ? 19.701 -1.188 -3.783 1.00 89.88 72 LYS A N 1
ATOM 568 C CA . LYS A 1 72 ? 18.780 -1.681 -2.743 1.00 89.88 72 LYS A CA 1
ATOM 569 C C . LYS A 1 72 ? 18.521 -0.657 -1.628 1.00 89.88 72 LYS A C 1
ATOM 571 O O . LYS A 1 72 ? 17.392 -0.512 -1.171 1.00 89.88 72 LYS A O 1
ATOM 576 N N . THR A 1 73 ? 19.547 0.080 -1.210 1.00 92.3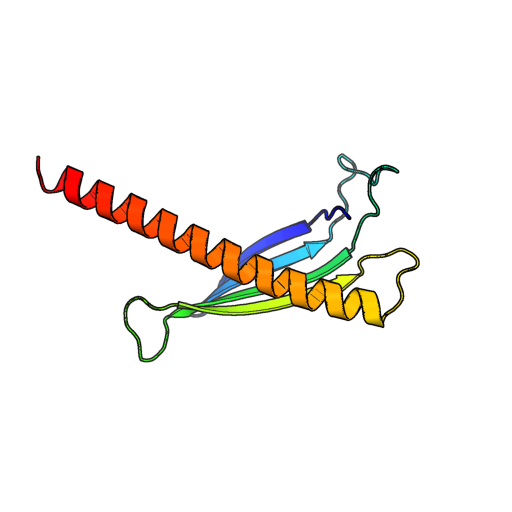8 73 THR A N 1
ATOM 577 C CA . THR A 1 73 ? 19.445 1.122 -0.171 1.00 92.38 73 THR A CA 1
ATOM 578 C C . THR A 1 73 ? 18.520 2.273 -0.578 1.00 92.38 73 THR A C 1
ATOM 580 O O . THR A 1 73 ? 17.746 2.769 0.244 1.00 92.38 73 THR A O 1
ATOM 583 N N . ILE A 1 74 ? 18.541 2.653 -1.859 1.00 91.00 74 ILE A N 1
ATOM 584 C CA . ILE A 1 74 ? 17.650 3.674 -2.419 1.00 91.00 74 ILE A CA 1
ATOM 585 C C . ILE A 1 74 ? 16.222 3.136 -2.476 1.00 91.00 74 ILE A C 1
ATOM 587 O O . ILE A 1 74 ? 15.304 3.821 -2.030 1.00 91.00 74 ILE A O 1
ATOM 591 N N . VAL A 1 75 ? 16.032 1.903 -2.958 1.00 90.81 75 VAL A N 1
ATOM 592 C CA . VAL A 1 75 ? 14.705 1.264 -3.009 1.00 90.81 75 VAL A CA 1
ATOM 593 C C . VAL A 1 75 ? 14.068 1.233 -1.621 1.00 90.81 75 VAL A C 1
ATOM 595 O O . VAL A 1 75 ? 12.946 1.703 -1.464 1.00 90.81 75 VAL A O 1
ATOM 598 N N . ASN A 1 76 ? 14.796 0.770 -0.603 1.00 91.38 76 ASN A N 1
ATOM 599 C CA . ASN A 1 76 ? 14.279 0.679 0.764 1.00 91.38 76 ASN A CA 1
ATOM 600 C C . ASN A 1 76 ? 13.846 2.046 1.319 1.00 91.38 76 ASN A C 1
ATOM 602 O O . ASN A 1 76 ? 12.754 2.172 1.872 1.00 91.38 76 ASN A O 1
ATOM 606 N N . THR A 1 77 ? 14.664 3.082 1.118 1.00 93.06 77 THR A N 1
ATOM 607 C CA . THR A 1 77 ? 14.336 4.451 1.548 1.00 93.06 77 THR A CA 1
ATOM 608 C C . THR A 1 77 ? 13.102 4.995 0.823 1.00 93.06 77 THR A C 1
ATOM 610 O O . THR A 1 77 ? 12.230 5.608 1.439 1.00 93.06 77 THR A O 1
ATOM 613 N N . VAL A 1 78 ? 13.004 4.767 -0.490 1.00 91.12 78 VAL A N 1
ATOM 614 C CA . VAL A 1 78 ? 11.854 5.203 -1.297 1.00 91.12 78 VAL A CA 1
ATOM 615 C C . VAL A 1 78 ? 10.574 4.501 -0.852 1.00 91.12 78 VAL A C 1
ATOM 617 O O . VAL A 1 78 ? 9.545 5.160 -0.737 1.00 91.12 78 VAL A O 1
ATOM 620 N N . MET A 1 79 ? 10.633 3.201 -0.562 1.00 92.19 79 MET A N 1
ATOM 621 C CA . MET A 1 79 ? 9.482 2.435 -0.080 1.00 92.19 79 MET A CA 1
ATOM 622 C C . MET A 1 79 ? 8.959 2.970 1.256 1.00 92.19 79 MET A C 1
ATOM 624 O O . MET A 1 79 ? 7.754 3.163 1.392 1.00 92.19 79 MET A O 1
ATOM 628 N N . ALA A 1 80 ? 9.845 3.281 2.208 1.00 92.19 80 ALA A N 1
ATOM 629 C CA . ALA A 1 80 ? 9.446 3.868 3.489 1.00 92.19 80 ALA A CA 1
ATOM 630 C C . ALA A 1 80 ? 8.734 5.221 3.306 1.00 92.19 80 ALA A C 1
ATOM 632 O O . ALA A 1 80 ? 7.631 5.418 3.811 1.00 92.19 80 ALA A O 1
ATOM 633 N N . ARG A 1 81 ? 9.312 6.118 2.495 1.00 93.19 81 ARG A N 1
ATOM 634 C CA . ARG A 1 81 ? 8.704 7.425 2.180 1.00 93.19 81 ARG A CA 1
ATOM 635 C C . ARG A 1 81 ? 7.378 7.300 1.431 1.00 93.19 81 ARG A C 1
ATOM 637 O O . ARG A 1 81 ? 6.502 8.143 1.586 1.00 93.19 81 ARG A O 1
ATOM 644 N N . LEU A 1 82 ? 7.236 6.285 0.578 1.00 91.75 82 LEU A N 1
ATOM 645 C CA . LEU A 1 82 ? 5.991 6.025 -0.142 1.00 91.75 82 LEU A CA 1
ATOM 646 C C . LEU A 1 82 ? 4.876 5.636 0.832 1.00 91.75 82 LEU A C 1
ATOM 648 O O . LEU A 1 82 ? 3.779 6.173 0.720 1.00 91.75 82 LEU A O 1
ATOM 652 N N . MET A 1 83 ? 5.171 4.767 1.803 1.00 92.56 83 MET A N 1
ATOM 653 C CA . MET A 1 83 ? 4.217 4.364 2.843 1.00 92.56 83 MET A CA 1
ATOM 654 C C . MET A 1 83 ? 3.801 5.542 3.733 1.00 92.56 83 MET A C 1
ATOM 656 O O . MET A 1 83 ? 2.620 5.705 4.020 1.00 92.56 83 MET A O 1
ATOM 660 N N . GLU A 1 84 ? 4.752 6.390 4.129 1.00 94.19 84 GLU A N 1
ATOM 661 C CA . GLU A 1 84 ? 4.475 7.605 4.907 1.00 94.19 84 GLU A CA 1
ATOM 662 C C . GLU A 1 84 ? 3.553 8.571 4.145 1.00 94.19 84 GLU A C 1
ATOM 664 O O . GLU A 1 84 ? 2.531 9.013 4.669 1.00 94.19 84 GLU A O 1
ATOM 669 N N . LYS A 1 85 ? 3.856 8.836 2.868 1.00 93.06 85 LYS A N 1
ATOM 670 C CA . LYS A 1 85 ? 3.013 9.691 2.021 1.00 93.06 85 LYS A CA 1
ATOM 671 C C . LYS A 1 85 ? 1.620 9.115 1.792 1.00 93.06 85 LYS A C 1
ATOM 673 O O . LYS A 1 85 ? 0.660 9.885 1.756 1.00 93.06 85 LYS A O 1
ATOM 678 N N . ASP A 1 86 ? 1.507 7.796 1.622 1.00 90.38 86 ASP A N 1
ATOM 679 C CA . ASP A 1 86 ? 0.207 7.129 1.509 1.00 90.38 86 ASP A CA 1
ATOM 680 C C . ASP A 1 86 ? -0.603 7.334 2.792 1.00 90.38 86 ASP A C 1
ATOM 682 O O . ASP A 1 86 ? -1.732 7.812 2.719 1.00 90.38 86 ASP A O 1
ATOM 686 N N . TYR A 1 87 ? -0.001 7.111 3.965 1.00 92.31 87 TYR A N 1
ATOM 687 C CA . TYR A 1 87 ? -0.641 7.368 5.256 1.00 92.31 87 TYR A CA 1
ATOM 688 C C . TYR A 1 87 ? -1.180 8.802 5.367 1.00 92.31 87 TYR A C 1
ATOM 690 O O . TYR A 1 87 ? -2.366 8.997 5.643 1.00 92.31 87 TYR A O 1
ATOM 698 N N . GLU A 1 88 ? -0.350 9.811 5.094 1.00 94.38 88 GLU A N 1
ATOM 699 C CA . GLU A 1 88 ? -0.792 11.204 5.162 1.00 94.38 88 GLU A CA 1
ATOM 700 C C . GLU A 1 88 ? -1.922 11.511 4.170 1.00 94.38 88 GLU A C 1
ATOM 702 O O . GLU A 1 88 ? -2.845 12.273 4.464 1.00 94.38 88 GLU A O 1
ATOM 707 N N . GLN A 1 89 ? -1.844 10.952 2.958 1.00 91.69 89 GLN A N 1
ATOM 708 C CA . GLN A 1 89 ? -2.865 11.148 1.938 1.00 91.69 89 GLN A CA 1
ATOM 709 C C . GLN A 1 89 ? -4.193 10.508 2.349 1.00 91.69 89 GLN A C 1
ATOM 711 O O . GLN A 1 89 ? -5.240 11.127 2.147 1.00 91.69 89 GLN A O 1
ATOM 716 N N . GLN A 1 90 ? -4.156 9.310 2.935 1.00 90.00 90 GLN A N 1
ATOM 717 C CA . GLN A 1 90 ? -5.343 8.638 3.457 1.00 90.00 90 GLN A CA 1
ATOM 718 C C . GLN A 1 90 ? -5.962 9.435 4.603 1.00 90.00 90 GLN A C 1
ATOM 720 O O . GLN A 1 90 ? -7.171 9.654 4.596 1.00 90.00 90 GLN A O 1
ATOM 725 N N . LEU A 1 91 ? -5.148 9.936 5.537 1.00 91.31 91 LEU A N 1
ATOM 726 C CA . LEU A 1 91 ? -5.630 10.762 6.643 1.00 91.31 91 LEU A CA 1
ATOM 727 C C . LEU A 1 91 ? -6.365 12.007 6.125 1.00 91.31 91 LEU A C 1
ATOM 729 O O . LEU A 1 91 ? -7.541 12.197 6.435 1.00 91.31 91 LEU A O 1
ATOM 733 N N . ARG A 1 92 ? -5.729 12.771 5.224 1.00 93.50 92 ARG A N 1
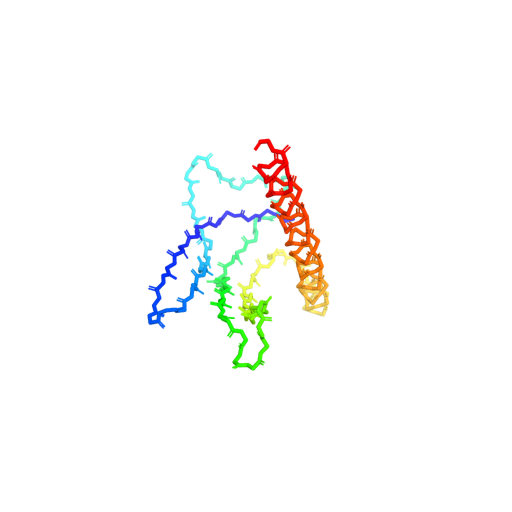ATOM 734 C CA . ARG A 1 92 ? -6.341 13.950 4.584 1.00 93.50 92 ARG A CA 1
ATOM 735 C C . ARG A 1 92 ? -7.623 13.613 3.821 1.00 93.50 92 ARG A C 1
ATOM 737 O O . ARG A 1 92 ? -8.549 14.420 3.758 1.00 93.50 92 ARG A O 1
ATOM 744 N N . TYR A 1 93 ? -7.672 12.447 3.177 1.00 90.56 93 TYR A N 1
ATOM 745 C CA . TYR A 1 93 ? -8.871 11.987 2.483 1.00 90.56 93 TYR A CA 1
ATOM 746 C C . TYR A 1 93 ? -10.007 11.691 3.468 1.00 90.56 93 TYR A C 1
ATOM 748 O O . TYR A 1 93 ? -11.128 12.143 3.242 1.00 90.56 93 TYR A O 1
ATOM 756 N N . PHE A 1 94 ? -9.732 10.980 4.563 1.00 89.56 94 PHE A N 1
ATOM 757 C CA . PHE A 1 94 ? -10.748 10.642 5.558 1.00 89.56 94 PHE A CA 1
ATOM 758 C C . PHE A 1 94 ? -11.275 11.866 6.303 1.00 89.56 94 PHE A C 1
ATOM 760 O O . PHE A 1 94 ? -12.484 11.957 6.499 1.00 89.56 94 PHE A O 1
ATOM 767 N N . GLU A 1 95 ? -10.412 12.824 6.643 1.00 90.44 95 GLU A N 1
ATOM 768 C CA . GLU A 1 95 ? -10.824 14.113 7.212 1.00 90.44 95 GLU A CA 1
ATOM 769 C C . GLU A 1 95 ? -11.783 14.841 6.269 1.00 90.44 95 GLU A C 1
ATOM 771 O O . GLU A 1 95 ? -12.897 15.178 6.656 1.00 90.44 95 GLU A O 1
ATOM 776 N N . ARG A 1 96 ? -11.420 14.961 4.987 1.00 93.00 96 ARG A N 1
ATOM 777 C CA . ARG A 1 96 ? -12.282 15.594 3.982 1.00 93.00 96 ARG A CA 1
ATOM 778 C C . ARG A 1 96 ? -13.628 14.889 3.835 1.00 93.00 96 ARG A C 1
ATOM 780 O O . ARG A 1 96 ? -14.657 15.549 3.735 1.00 93.00 96 ARG A O 1
ATOM 787 N N . VAL A 1 97 ? -13.635 13.556 3.789 1.00 90.81 97 VAL A N 1
ATOM 788 C CA . VAL A 1 97 ? -14.876 12.773 3.672 1.00 90.81 97 VAL A CA 1
ATOM 789 C C . VAL A 1 97 ? -15.747 12.933 4.917 1.00 90.81 97 VAL A C 1
ATOM 791 O O . VAL A 1 97 ? -16.965 13.030 4.782 1.00 90.81 97 VAL A O 1
ATOM 794 N N . ARG A 1 98 ? -15.149 12.972 6.113 1.00 88.06 98 ARG A N 1
ATOM 795 C CA . ARG A 1 98 ? -15.860 13.250 7.366 1.00 88.06 98 ARG A CA 1
ATOM 796 C C . ARG A 1 98 ? -16.506 14.631 7.313 1.00 88.06 98 ARG A C 1
ATOM 798 O O . ARG A 1 98 ? -17.710 14.728 7.513 1.00 88.06 98 ARG A O 1
ATOM 805 N N . ASP A 1 99 ? -15.738 15.663 6.982 1.00 91.00 99 ASP A N 1
ATOM 806 C CA . ASP A 1 99 ? -16.216 17.049 6.988 1.00 91.00 99 ASP A CA 1
ATOM 807 C C . ASP A 1 99 ? -17.341 17.258 5.958 1.00 91.00 99 ASP A C 1
ATOM 809 O O . ASP A 1 99 ? -18.343 17.911 6.239 1.00 91.00 99 ASP A O 1
ATOM 813 N N . GLN A 1 100 ? -17.240 16.616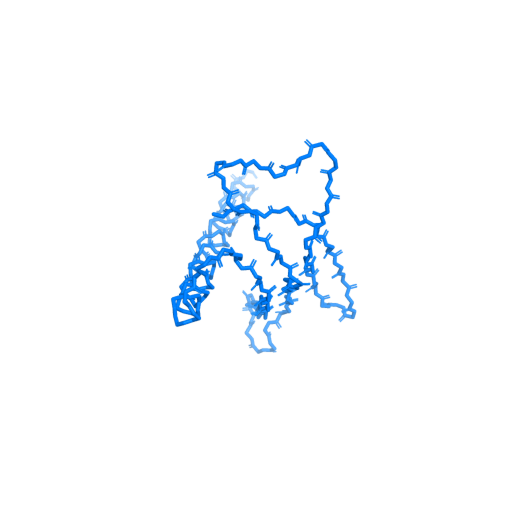 4.788 1.00 90.62 100 GLN A N 1
ATOM 814 C CA . GLN A 1 100 ? -18.305 16.612 3.778 1.00 90.62 100 GLN A CA 1
ATOM 815 C C . GLN A 1 100 ? -19.576 15.883 4.222 1.00 90.62 100 GLN A C 1
ATOM 817 O O . GLN A 1 100 ? -20.657 16.209 3.734 1.00 90.62 100 GLN A O 1
ATOM 822 N N . LYS A 1 101 ? -19.463 14.857 5.072 1.00 84.31 101 LYS A N 1
ATOM 823 C CA . LYS A 1 101 ? -20.629 14.149 5.610 1.00 84.31 101 LYS A CA 1
ATOM 824 C C . LYS A 1 101 ? -21.316 14.969 6.695 1.00 84.31 101 LYS A C 1
ATOM 826 O O . LYS A 1 101 ? -22.519 15.166 6.591 1.00 84.31 101 LYS A O 1
ATOM 831 N N . LEU A 1 102 ? -20.550 15.504 7.645 1.00 79.31 102 LEU A N 1
ATOM 832 C CA . LEU A 1 102 ? -21.078 16.345 8.723 1.00 79.31 102 LEU A CA 1
ATOM 833 C C . LEU A 1 102 ? -21.784 17.586 8.164 1.00 79.31 102 LEU A C 1
ATOM 835 O O . LEU A 1 102 ? -22.945 17.822 8.474 1.00 79.31 102 LEU A O 1
ATOM 839 N N . GLY A 1 103 ? -21.160 18.290 7.213 1.00 76.56 103 GLY A N 1
ATOM 840 C CA . GLY A 1 103 ? -21.786 19.459 6.585 1.00 76.56 103 GLY A CA 1
ATOM 841 C C . GLY A 1 103 ? -23.064 19.152 5.788 1.00 76.56 103 GLY A C 1
ATOM 842 O O . GLY A 1 103 ? -23.872 20.048 5.559 1.00 76.56 103 GLY A O 1
ATOM 843 N N . LYS A 1 104 ? -23.278 17.898 5.361 1.00 71.19 104 LYS A N 1
ATOM 844 C CA . LYS A 1 104 ? -24.537 17.462 4.729 1.00 71.19 104 LYS A CA 1
ATOM 845 C C . LYS A 1 104 ? -25.609 17.087 5.750 1.00 71.19 104 LYS A C 1
ATOM 847 O O . LYS A 1 104 ? -26.786 17.287 5.472 1.00 71.19 104 LYS A O 1
ATOM 852 N N . GLU A 1 105 ? -25.221 16.537 6.896 1.00 62.78 105 GLU A N 1
ATOM 853 C CA . GLU A 1 105 ? -26.141 16.221 7.994 1.00 62.78 105 GLU A CA 1
ATOM 854 C C . GLU A 1 105 ? -26.686 17.502 8.639 1.00 62.78 105 GLU A C 1
ATOM 856 O O . GLU A 1 105 ? -27.894 17.607 8.845 1.00 62.78 105 GLU A O 1
ATOM 861 N N . ASP A 1 106 ? -25.840 18.519 8.826 1.00 63.53 106 ASP A N 1
ATOM 862 C CA . ASP A 1 106 ? -26.257 19.835 9.329 1.00 63.53 106 ASP A CA 1
ATOM 863 C C . ASP A 1 106 ? -27.245 20.534 8.378 1.00 63.53 106 ASP A C 1
ATOM 865 O O . ASP A 1 106 ? -28.212 21.154 8.818 1.00 63.53 106 ASP A O 1
ATOM 869 N N . ALA A 1 107 ? -27.052 20.388 7.062 1.00 61.00 107 ALA A N 1
ATOM 870 C CA . ALA A 1 107 ? -27.953 20.944 6.051 1.00 61.00 107 ALA A CA 1
ATOM 871 C C . ALA A 1 107 ? -29.313 20.222 5.981 1.00 61.00 107 ALA A C 1
ATOM 873 O O . ALA A 1 107 ? -30.316 20.853 5.660 1.00 61.00 107 ALA A O 1
ATOM 874 N N . ASN A 1 108 ? -29.360 18.921 6.284 1.00 57.78 108 ASN A N 1
ATOM 875 C CA . ASN A 1 108 ? -30.600 18.137 6.289 1.00 57.78 108 ASN A CA 1
ATOM 876 C C . ASN A 1 108 ? -31.391 18.251 7.602 1.00 57.78 108 ASN A C 1
ATOM 878 O O . ASN A 1 108 ? -32.599 18.048 7.583 1.00 57.78 108 ASN A O 1
ATOM 882 N N . ASN A 1 109 ? -30.738 18.567 8.723 1.00 57.53 109 ASN A N 1
ATOM 883 C CA . ASN A 1 109 ? -31.399 18.761 10.021 1.00 57.53 109 ASN A CA 1
ATOM 884 C C . ASN A 1 109 ? -31.867 20.210 10.259 1.00 57.53 109 ASN A C 1
ATOM 886 O O . ASN A 1 109 ? -32.519 20.483 11.266 1.00 57.53 109 ASN A O 1
ATOM 890 N N . GLY A 1 110 ? -31.511 21.139 9.366 1.00 54.56 110 GLY A N 1
ATOM 891 C CA . GLY A 1 110 ? -31.929 22.544 9.394 1.00 54.56 110 GLY A CA 1
ATOM 892 C C . GLY A 1 110 ? -33.063 22.903 8.423 1.00 54.56 110 GLY A C 1
ATOM 893 O O . GLY A 1 110 ? -33.314 24.095 8.240 1.00 54.56 110 GLY A O 1
ATOM 894 N N . ALA A 1 111 ? -33.701 21.912 7.788 1.00 45.22 111 ALA A N 1
ATOM 895 C CA . ALA A 1 111 ? -34.819 22.067 6.850 1.00 45.22 111 ALA A CA 1
ATOM 896 C C . ALA A 1 111 ? -36.131 21.523 7.430 1.00 45.22 111 ALA A C 1
ATOM 898 O O . ALA A 1 111 ? -36.089 20.454 8.081 1.00 45.22 111 ALA A O 1
#

InterPro domains:
  IPR002913 START domain [PF01852] (1-91)
  IPR002913 START domain [PS50848] (1-99)
  IPR023393 START-like domain superfamily [G3DSA:3.30.530.20] (1-97)
  IPR051869 StAR-related Lipid Transfer (STARD3) [PTHR46121] (1-102)

Secondary structure (DSSP, 8-state):
-B--EEEEEEEETTEEEEEEEE---TTS---TTS-B-EEEEEEEEEEE-SS-TT-EEEEEEEEEE--SS--HHHHHHHHHHHHHHHHHHHHHHHHHHHHHHHHHHHHHHT-